Protein AF-A0A161HNK0-F1 (afdb_monomer)

Secondary structure (DSSP, 8-state):
---S----GGGSSSSSS----BEEEEEEEEETTTEEEEEEEETT--EEEEE---TT-HHHHHHHHHHHHHHHTTSBTT-HHHHHHHHHS----

Structure (mmCIF, N/CA/C/O backbone):
data_AF-A0A161HNK0-F1
#
_entry.id   AF-A0A161HNK0-F1
#
loop_
_atom_site.group_PDB
_atom_site.id
_atom_site.type_symbol
_atom_site.label_atom_id
_atom_site.label_alt_id
_atom_site.label_comp_id
_atom_site.label_asym_id
_atom_site.label_entity_id
_atom_site.label_seq_id
_atom_site.pdbx_PDB_ins_code
_atom_site.Cartn_x
_atom_site.Cartn_y
_atom_site.Cartn_z
_atom_site.occupancy
_atom_site.B_iso_or_equiv
_atom_site.auth_seq_id
_atom_site.auth_comp_id
_atom_site.auth_asym_id
_atom_site.auth_atom_id
_atom_site.pdbx_PDB_model_num
ATOM 1 N N . MET A 1 1 ? -38.159 31.729 34.618 1.00 46.12 1 MET A N 1
ATOM 2 C CA . MET A 1 1 ? -38.838 30.670 33.844 1.00 46.12 1 MET A CA 1
ATOM 3 C C . MET A 1 1 ? -38.301 30.718 32.415 1.00 46.12 1 MET A C 1
ATOM 5 O O . MET A 1 1 ? -38.699 31.631 31.703 1.00 46.12 1 MET A O 1
ATOM 9 N N . PRO A 1 2 ? -37.347 29.865 31.998 1.00 49.72 2 PRO A N 1
ATOM 10 C CA . PRO A 1 2 ? -36.996 29.740 30.583 1.00 49.72 2 PRO A CA 1
ATOM 11 C C . PRO A 1 2 ? -38.002 28.845 29.831 1.00 49.72 2 PRO A C 1
ATOM 13 O O . PRO A 1 2 ? -38.596 27.938 30.412 1.00 49.72 2 PRO A O 1
ATOM 16 N N . SER A 1 3 ? -38.206 29.164 28.552 1.00 47.97 3 SER A N 1
ATOM 17 C CA . SER A 1 3 ? -39.173 28.566 27.618 1.00 47.97 3 SER A CA 1
ATOM 18 C C . SER A 1 3 ? -38.763 27.155 27.148 1.00 47.97 3 SER A C 1
ATOM 20 O O . SER A 1 3 ? -37.588 26.955 26.840 1.00 47.97 3 SER A O 1
ATOM 22 N N . PRO A 1 4 ? -39.701 26.195 27.022 1.00 56.75 4 PRO A N 1
ATOM 23 C CA . PRO A 1 4 ? -39.443 24.851 26.507 1.00 56.75 4 PRO A CA 1
ATOM 24 C C . PRO A 1 4 ? -39.708 24.776 24.998 1.00 56.75 4 PRO A C 1
ATOM 26 O O . PRO A 1 4 ? -40.871 24.653 24.648 1.00 56.75 4 PRO A O 1
ATOM 29 N N . LEU A 1 5 ? -38.696 24.858 24.114 1.00 54.72 5 LEU A N 1
ATOM 30 C CA . LEU A 1 5 ? -38.835 24.479 22.683 1.00 54.72 5 LEU A CA 1
ATOM 31 C C . LEU A 1 5 ? -37.520 24.447 21.856 1.00 54.72 5 LEU A C 1
ATOM 33 O O . LEU A 1 5 ? -37.535 24.726 20.662 1.00 54.72 5 LEU A O 1
ATOM 37 N N . GLU A 1 6 ? -36.385 24.042 22.429 1.00 48.97 6 GLU A N 1
ATOM 38 C CA . GLU A 1 6 ? -35.201 23.667 21.627 1.00 48.97 6 GLU A CA 1
ATOM 39 C C . GLU A 1 6 ? -34.816 22.215 21.911 1.00 48.97 6 GLU A C 1
ATOM 41 O O . GLU A 1 6 ? -33.888 21.902 22.653 1.00 48.97 6 GLU A O 1
ATOM 46 N N . THR A 1 7 ? -35.577 21.292 21.323 1.00 48.25 7 THR A N 1
ATOM 47 C CA . THR A 1 7 ? -35.112 19.922 21.099 1.00 48.25 7 THR A CA 1
ATOM 48 C C . THR A 1 7 ? -33.969 19.966 20.090 1.00 48.25 7 THR A C 1
ATOM 50 O O . THR A 1 7 ? -34.182 20.108 18.886 1.00 48.25 7 THR A O 1
ATOM 53 N N . ASP A 1 8 ? -32.746 19.885 20.609 1.00 52.16 8 ASP A N 1
ATOM 54 C CA . ASP A 1 8 ? -31.509 19.748 19.847 1.00 52.16 8 ASP A CA 1
ATOM 55 C C . ASP A 1 8 ? -31.442 18.366 19.174 1.00 52.16 8 ASP A C 1
ATOM 57 O O . ASP A 1 8 ? -30.851 17.409 19.675 1.00 52.16 8 ASP A O 1
ATOM 61 N N . THR A 1 9 ? -32.069 18.264 18.003 1.00 56.59 9 THR A N 1
ATOM 62 C CA . THR A 1 9 ? -32.006 17.090 17.120 1.00 56.59 9 THR A CA 1
ATOM 63 C C . THR A 1 9 ? -30.635 16.953 16.426 1.00 56.59 9 THR A C 1
ATOM 65 O O . THR A 1 9 ? -30.444 16.040 15.629 1.00 56.59 9 THR A O 1
ATOM 68 N N . ARG A 1 10 ? -29.638 17.814 16.704 1.00 49.84 10 ARG A N 1
ATOM 69 C CA . ARG A 1 10 ? -28.307 17.738 16.061 1.00 49.84 10 ARG A CA 1
ATOM 70 C C . ARG A 1 10 ? -27.299 16.880 16.818 1.00 49.84 10 ARG A C 1
ATOM 72 O O . ARG A 1 10 ? -26.199 16.663 16.320 1.00 49.84 10 ARG A O 1
ATOM 79 N N . LYS A 1 11 ? -27.660 16.353 17.989 1.00 46.09 11 LYS A N 1
ATOM 80 C CA . LYS A 1 11 ? -26.766 15.499 18.785 1.00 46.09 11 LYS A CA 1
ATOM 81 C C . LYS A 1 11 ? -26.732 14.033 18.326 1.00 46.09 11 LYS A C 1
ATOM 83 O O . LYS A 1 11 ? -25.906 13.271 18.812 1.00 46.09 11 LYS A O 1
ATOM 88 N N . GLY A 1 12 ? -27.616 13.647 17.399 1.00 38.62 12 GLY A N 1
ATOM 89 C CA . GLY A 1 12 ? -27.765 12.264 16.930 1.00 38.62 12 GLY A CA 1
ATOM 90 C C . GLY A 1 12 ? -26.980 11.891 15.667 1.00 38.62 12 GLY A C 1
ATOM 91 O O . GLY A 1 12 ? -26.818 10.706 15.421 1.00 38.62 12 GLY A O 1
ATOM 92 N N . LEU A 1 13 ? -26.481 12.853 14.877 1.00 47.72 13 LEU A N 1
ATOM 93 C CA . LEU A 1 13 ? -25.828 12.557 13.584 1.00 47.72 13 LEU A CA 1
ATOM 94 C C . LEU A 1 13 ? -24.293 12.484 13.640 1.00 47.72 13 LEU A C 1
ATOM 96 O O . LEU A 1 13 ? -23.669 12.044 12.682 1.00 47.72 13 LEU A O 1
ATOM 100 N N . SER A 1 14 ? -23.664 12.932 14.730 1.00 42.25 14 SER A N 1
ATOM 101 C CA . SER A 1 14 ? -22.197 12.990 14.843 1.00 42.25 14 SER A CA 1
ATOM 102 C C . SER A 1 14 ? -21.570 11.770 15.527 1.00 42.25 14 SER A C 1
ATOM 104 O O . SER A 1 14 ? -20.347 11.687 15.609 1.00 42.25 14 SER A O 1
ATOM 106 N N . ALA A 1 15 ? -22.381 10.824 16.014 1.00 44.75 15 ALA A N 1
ATOM 107 C CA . ALA A 1 15 ? -21.909 9.675 16.790 1.00 44.75 15 ALA A CA 1
ATOM 108 C C . ALA A 1 15 ? -21.600 8.420 15.948 1.00 44.75 15 ALA A C 1
ATOM 110 O O . ALA A 1 15 ? -20.993 7.489 16.467 1.00 44.75 15 ALA A O 1
ATOM 111 N N . GLU A 1 16 ? -21.968 8.392 14.664 1.00 43.38 16 GLU A N 1
ATOM 112 C CA . GLU A 1 16 ? -21.739 7.235 13.775 1.00 43.38 16 GLU A CA 1
ATOM 113 C C . GLU A 1 16 ? -20.455 7.365 12.931 1.00 43.38 16 GLU A C 1
ATOM 115 O O . GLU A 1 16 ? -20.006 6.399 12.324 1.00 43.38 16 GLU A O 1
ATOM 120 N N . ALA A 1 17 ? -19.826 8.545 12.906 1.00 47.12 17 ALA A N 1
ATOM 121 C CA . ALA A 1 17 ? -18.739 8.874 11.978 1.00 47.12 17 ALA A CA 1
ATOM 122 C C . ALA A 1 17 ? -17.319 8.699 12.548 1.00 47.12 17 ALA A C 1
ATOM 124 O O . ALA A 1 17 ? -16.372 9.247 11.993 1.00 47.12 17 ALA A O 1
ATOM 125 N N . ASN A 1 18 ? -17.148 7.977 13.657 1.00 55.44 18 ASN A N 1
ATOM 126 C CA . ASN A 1 18 ? -15.822 7.768 14.250 1.00 55.44 18 ASN A CA 1
ATOM 127 C C . ASN A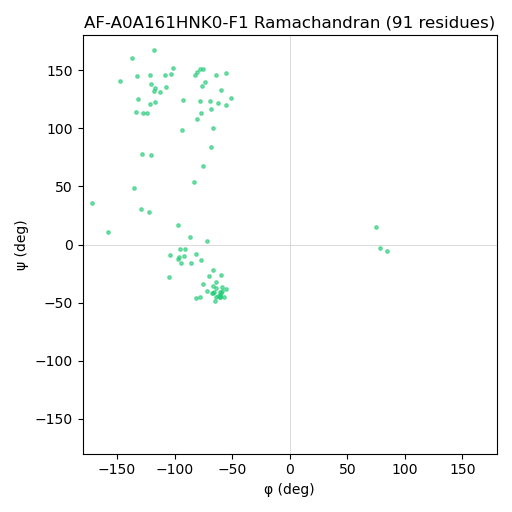 1 18 ? -15.608 6.310 14.667 1.00 55.44 18 ASN A C 1
ATOM 129 O O . ASN A 1 18 ? -15.203 5.992 15.785 1.00 55.44 18 ASN A O 1
ATOM 133 N N . GLN A 1 19 ? -15.928 5.402 13.749 1.00 62.94 19 GLN A N 1
ATOM 134 C CA . GLN A 1 19 ? -15.485 4.023 13.848 1.00 62.94 19 GLN A CA 1
ATOM 135 C C . GLN A 1 19 ? -14.040 3.985 13.342 1.00 62.94 19 GLN A C 1
ATOM 137 O O . GLN A 1 19 ? -13.820 4.146 12.143 1.00 62.94 19 GLN A O 1
ATOM 142 N N . SER A 1 20 ? -13.069 3.802 14.244 1.00 79.81 20 SER A N 1
ATOM 143 C CA . SER A 1 20 ? -11.662 3.648 13.849 1.00 79.81 20 SER A CA 1
ATOM 144 C C . SER A 1 20 ? -11.550 2.565 12.776 1.00 79.81 20 SER A C 1
ATOM 146 O O . SER A 1 20 ? -12.083 1.461 12.937 1.00 79.81 20 SER A O 1
ATOM 148 N N . ASN A 1 21 ? -10.934 2.912 11.653 1.00 93.56 21 ASN A N 1
ATOM 149 C CA . ASN A 1 21 ? -10.773 2.051 10.500 1.00 93.56 21 ASN A CA 1
ATOM 150 C C . ASN A 1 21 ? -9.306 2.020 10.090 1.00 93.56 21 ASN A C 1
ATOM 152 O O . ASN A 1 21 ? -8.871 2.693 9.151 1.00 93.56 21 ASN A O 1
ATOM 156 N N . LYS A 1 22 ? -8.522 1.244 10.830 1.00 97.12 22 LYS A N 1
ATOM 157 C CA . LYS A 1 22 ? -7.079 1.211 10.635 1.00 97.12 22 LYS A CA 1
ATOM 158 C C . LYS A 1 22 ? -6.687 0.377 9.432 1.00 97.12 22 LYS A C 1
ATOM 160 O O . LYS A 1 22 ? -7.361 -0.594 9.097 1.00 97.12 22 LYS A O 1
ATOM 165 N N . ILE A 1 23 ? -5.565 0.731 8.821 1.00 98.00 23 ILE A N 1
ATOM 166 C CA . ILE A 1 23 ? -4.936 -0.055 7.762 1.00 98.00 23 ILE A CA 1
ATOM 167 C C . ILE A 1 23 ? -4.383 -1.347 8.371 1.00 98.00 23 ILE A C 1
ATOM 169 O O . ILE A 1 23 ? -3.560 -1.307 9.283 1.00 98.00 23 ILE A O 1
ATOM 173 N N . THR A 1 24 ? -4.807 -2.495 7.854 1.00 98.12 24 THR A N 1
ATOM 174 C CA . THR A 1 24 ? -4.344 -3.823 8.289 1.00 98.12 24 THR A CA 1
ATOM 175 C C . THR A 1 24 ? -3.390 -4.453 7.295 1.00 98.12 24 THR A C 1
ATOM 177 O O . THR A 1 24 ? -2.548 -5.265 7.680 1.00 98.12 24 THR A O 1
ATOM 180 N N . LYS A 1 25 ? -3.515 -4.100 6.013 1.00 98.06 25 LYS A N 1
ATOM 181 C CA . LYS A 1 25 ? -2.728 -4.713 4.949 1.00 98.06 25 LYS A CA 1
ATOM 182 C C . LYS A 1 25 ? -2.439 -3.728 3.832 1.00 98.06 25 LYS A C 1
ATOM 184 O O . LYS A 1 25 ? -3.315 -2.977 3.416 1.00 98.06 25 LYS A O 1
ATOM 189 N N . ILE A 1 26 ? -1.221 -3.794 3.308 1.00 98.25 26 ILE A N 1
ATOM 190 C CA . ILE A 1 26 ? -0.804 -3.120 2.081 1.00 98.25 26 ILE A CA 1
ATOM 191 C C . ILE A 1 26 ? -0.084 -4.170 1.229 1.00 98.25 26 ILE A C 1
ATOM 193 O O . ILE A 1 26 ? 0.850 -4.819 1.696 1.00 98.25 26 ILE A O 1
ATOM 197 N N . GLU A 1 27 ? -0.522 -4.372 -0.009 1.00 97.56 27 GLU A N 1
ATOM 198 C CA . GLU A 1 27 ? 0.035 -5.369 -0.930 1.00 97.56 27 GLU A CA 1
ATOM 199 C C . GLU A 1 27 ? 0.288 -4.761 -2.304 1.00 97.56 27 GLU A C 1
ATOM 201 O O . GLU A 1 27 ? -0.484 -3.925 -2.766 1.00 97.56 27 GLU A O 1
ATOM 206 N N . THR A 1 28 ? 1.350 -5.209 -2.969 1.00 97.56 28 THR A N 1
ATOM 207 C CA . THR A 1 28 ? 1.708 -4.797 -4.327 1.00 97.56 28 THR A CA 1
ATOM 208 C C . THR A 1 28 ? 1.461 -5.920 -5.325 1.00 97.56 28 THR A C 1
ATOM 210 O O . THR A 1 28 ? 1.628 -7.099 -5.018 1.00 97.56 28 THR A O 1
ATOM 213 N N . PHE A 1 29 ? 1.061 -5.554 -6.541 1.00 96.75 29 PHE A N 1
ATOM 214 C CA . PHE A 1 29 ? 0.758 -6.484 -7.622 1.00 96.75 29 PHE A CA 1
ATOM 215 C C . PHE A 1 29 ? 1.427 -6.014 -8.908 1.00 96.75 29 PHE A C 1
ATOM 217 O O . PHE A 1 29 ? 1.038 -4.990 -9.474 1.00 96.75 29 PHE A O 1
ATOM 224 N N . ARG A 1 30 ? 2.397 -6.788 -9.407 1.00 93.94 30 ARG A N 1
ATOM 225 C CA . ARG A 1 30 ? 2.916 -6.592 -10.763 1.00 93.94 30 ARG A CA 1
ATOM 226 C C . ARG A 1 30 ? 1.956 -7.174 -11.781 1.00 93.94 30 ARG A C 1
ATOM 228 O O . ARG A 1 30 ? 1.661 -8.367 -11.752 1.00 93.94 30 ARG A O 1
ATOM 235 N N . VAL A 1 31 ? 1.521 -6.339 -12.714 1.00 93.19 31 VAL A N 1
ATOM 236 C CA . VAL A 1 31 ? 0.682 -6.752 -13.836 1.00 93.19 31 VAL A CA 1
ATOM 237 C C . VAL A 1 31 ? 1.452 -6.514 -15.139 1.00 93.19 31 VAL A C 1
ATOM 239 O O . VAL A 1 31 ? 1.892 -5.390 -15.404 1.00 93.19 31 VAL A O 1
ATOM 242 N N . PRO A 1 32 ? 1.660 -7.553 -15.969 1.00 88.69 32 PRO A N 1
ATOM 243 C CA . PRO A 1 32 ? 2.332 -7.394 -17.252 1.00 88.69 32 PRO A CA 1
ATOM 244 C C . PRO A 1 32 ? 1.661 -6.333 -18.150 1.00 88.69 32 PRO A C 1
ATOM 246 O O . PRO A 1 32 ? 0.440 -6.199 -18.123 1.00 88.69 32 PRO A O 1
ATOM 249 N N . PRO A 1 33 ? 2.425 -5.606 -18.989 1.00 88.12 33 PRO A N 1
ATOM 250 C CA . PRO A 1 33 ? 3.874 -5.719 -19.150 1.00 88.12 33 PRO A CA 1
ATOM 251 C C . PRO A 1 33 ? 4.683 -4.882 -18.145 1.00 88.12 33 PRO A C 1
ATOM 253 O O . PRO A 1 33 ? 5.884 -5.105 -18.038 1.00 88.12 33 PRO A O 1
ATOM 256 N N . ARG A 1 34 ? 4.076 -3.903 -17.453 1.00 89.31 34 ARG A N 1
ATOM 257 C CA . ARG A 1 34 ? 4.820 -2.956 -16.596 1.00 89.31 34 ARG A CA 1
ATOM 258 C C . ARG A 1 34 ? 4.015 -2.259 -15.494 1.00 89.31 34 ARG A C 1
ATOM 260 O O . ARG A 1 34 ? 4.516 -1.294 -14.932 1.00 89.31 34 ARG A O 1
ATOM 267 N N . TRP A 1 35 ? 2.785 -2.677 -15.218 1.00 94.19 35 TRP A N 1
ATOM 268 C CA . TRP A 1 35 ? 1.953 -2.020 -14.210 1.00 94.19 35 TRP A CA 1
ATOM 269 C C . TRP A 1 35 ? 2.287 -2.505 -12.807 1.00 94.19 35 TRP A C 1
ATOM 271 O O . TRP A 1 35 ? 2.603 -3.679 -12.598 1.00 94.19 35 TRP A O 1
ATOM 281 N N . LEU A 1 36 ? 2.167 -1.590 -11.850 1.00 95.69 36 LEU A N 1
ATOM 282 C CA . LEU A 1 36 ? 2.272 -1.882 -10.429 1.00 95.69 36 LEU A CA 1
ATOM 283 C C . LEU A 1 36 ? 1.033 -1.327 -9.731 1.00 95.69 36 LEU A C 1
ATOM 285 O O . LEU A 1 36 ? 0.839 -0.115 -9.672 1.00 95.69 36 LEU A O 1
ATOM 289 N N . PHE A 1 37 ? 0.201 -2.217 -9.201 1.00 97.25 37 PHE A N 1
ATOM 290 C CA . PHE A 1 37 ? -0.942 -1.839 -8.378 1.00 97.25 37 PHE A CA 1
ATOM 291 C C . PHE A 1 37 ? -0.637 -2.026 -6.900 1.00 97.25 37 PHE A C 1
ATOM 293 O O . PHE A 1 37 ? 0.142 -2.899 -6.518 1.00 97.25 37 PHE A O 1
ATOM 300 N N . ILE A 1 38 ? -1.304 -1.227 -6.076 1.00 97.94 38 ILE A N 1
ATOM 301 C CA . ILE A 1 38 ? -1.317 -1.334 -4.624 1.00 97.94 38 ILE A CA 1
ATOM 302 C C . ILE A 1 38 ? -2.747 -1.634 -4.188 1.00 97.94 38 ILE A C 1
ATOM 304 O O . ILE A 1 38 ? -3.690 -0.983 -4.642 1.00 97.94 38 ILE A O 1
ATOM 308 N N . ARG A 1 39 ? -2.904 -2.593 -3.279 1.00 98.19 39 ARG A N 1
ATOM 309 C CA . ARG A 1 39 ? -4.145 -2.840 -2.546 1.00 98.19 39 ARG A CA 1
ATOM 310 C C . ARG A 1 39 ? -3.938 -2.500 -1.078 1.00 98.19 39 ARG A C 1
ATOM 312 O O . ARG A 1 39 ? -2.973 -2.970 -0.481 1.00 98.19 39 ARG A O 1
ATOM 319 N N . VAL A 1 40 ? -4.857 -1.734 -0.504 1.00 98.06 40 VAL A N 1
ATOM 320 C CA . VAL A 1 40 ? -4.885 -1.398 0.923 1.00 98.06 40 VAL A CA 1
ATOM 321 C C . VAL A 1 40 ? -6.164 -1.959 1.529 1.00 98.06 40 VAL A C 1
ATOM 323 O O . VAL A 1 40 ? -7.238 -1.784 0.962 1.00 98.06 40 VAL A O 1
ATOM 326 N N . GLU A 1 41 ? -6.051 -2.644 2.659 1.00 98.31 41 GLU A N 1
ATOM 327 C CA . GLU A 1 41 ? -7.167 -3.249 3.387 1.00 98.31 41 GLU A CA 1
ATOM 328 C C . GLU A 1 41 ? -7.229 -2.690 4.805 1.00 98.31 41 GLU A C 1
ATOM 330 O O . GLU A 1 41 ? -6.191 -2.375 5.397 1.00 98.31 41 GLU A O 1
ATOM 335 N N . THR A 1 42 ? -8.441 -2.548 5.336 1.00 97.69 42 THR A N 1
ATOM 336 C CA . THR A 1 42 ? -8.677 -1.989 6.667 1.00 97.69 42 THR A CA 1
ATOM 337 C C . THR A 1 42 ? -9.331 -2.987 7.624 1.00 97.69 42 THR A C 1
ATOM 339 O O . THR A 1 42 ? -9.847 -4.023 7.206 1.00 97.69 42 THR A O 1
ATOM 342 N N . GLU A 1 43 ? -9.353 -2.673 8.923 1.00 97.00 43 GLU A N 1
ATOM 343 C CA . GLU A 1 43 ? -9.964 -3.521 9.965 1.00 97.00 43 GLU A CA 1
ATOM 344 C C . GLU A 1 43 ? -11.462 -3.778 9.734 1.00 97.00 43 GLU A C 1
ATOM 346 O O . GLU A 1 43 ? -11.984 -4.813 10.142 1.00 97.00 43 GLU A O 1
ATOM 351 N N . GLN A 1 44 ? -12.153 -2.870 9.042 1.00 95.25 44 GLN A N 1
ATOM 352 C CA . GLN A 1 44 ? -13.567 -3.019 8.684 1.00 95.25 44 GLN A CA 1
ATOM 353 C C . GLN A 1 44 ? -13.783 -3.795 7.370 1.00 95.25 44 GLN A C 1
ATOM 355 O O . GLN A 1 44 ? -14.909 -3.875 6.881 1.00 95.25 44 GLN A O 1
ATOM 360 N N . GLY A 1 45 ? -12.724 -4.355 6.775 1.00 94.50 45 GLY A N 1
ATOM 361 C CA . GLY A 1 45 ? -12.790 -5.101 5.516 1.00 94.50 45 GLY A CA 1
ATOM 362 C C . GLY A 1 45 ? -12.964 -4.221 4.273 1.00 94.50 45 GLY A C 1
ATOM 363 O O . GLY A 1 45 ? -13.309 -4.730 3.206 1.00 94.50 45 GLY A O 1
ATOM 364 N N . ILE A 1 46 ? -12.739 -2.906 4.386 1.00 96.31 46 ILE A N 1
ATOM 365 C CA . ILE A 1 46 ? -12.758 -1.997 3.235 1.00 96.31 46 ILE A CA 1
ATOM 366 C C . ILE A 1 46 ? -11.456 -2.174 2.457 1.00 96.31 46 ILE A C 1
ATOM 368 O O . ILE A 1 46 ? -10.375 -2.234 3.043 1.00 96.31 46 ILE A O 1
ATOM 372 N N . VAL A 1 47 ? -11.565 -2.236 1.129 1.00 97.94 47 VAL A N 1
ATOM 373 C CA . VAL A 1 47 ? -10.428 -2.428 0.227 1.00 97.94 47 VAL A CA 1
ATOM 374 C C . VAL A 1 47 ? -10.322 -1.259 -0.746 1.00 97.94 47 VAL A C 1
ATOM 376 O O . VAL A 1 47 ? -11.236 -1.006 -1.529 1.00 97.94 47 VAL A O 1
ATOM 379 N N . GLY A 1 48 ? -9.183 -0.571 -0.713 1.00 96.81 48 GLY A N 1
ATOM 380 C CA . GLY A 1 48 ? -8.801 0.469 -1.664 1.00 96.81 48 GLY A CA 1
ATOM 381 C C . GLY A 1 48 ? -7.769 -0.037 -2.670 1.00 96.81 48 GLY A C 1
ATOM 382 O O . GLY A 1 48 ? -6.912 -0.857 -2.334 1.00 96.81 48 GLY A O 1
ATOM 383 N N . TRP A 1 49 ? -7.834 0.476 -3.897 1.00 97.94 49 TRP A N 1
ATOM 384 C CA . TRP A 1 49 ? -6.863 0.199 -4.956 1.00 97.94 49 TRP A CA 1
ATOM 385 C C . TRP A 1 49 ? -6.203 1.492 -5.426 1.00 97.94 49 TRP A C 1
ATOM 387 O O . TRP A 1 49 ? -6.878 2.504 -5.606 1.00 97.94 49 TRP A O 1
ATOM 397 N N . GLY A 1 50 ? -4.893 1.438 -5.644 1.00 96.44 50 GLY A N 1
ATOM 398 C CA . GLY A 1 50 ? -4.094 2.525 -6.199 1.00 96.44 50 GLY A CA 1
ATOM 399 C C . GLY A 1 50 ? -3.106 2.015 -7.243 1.00 96.44 50 GLY A C 1
ATOM 400 O O . GLY A 1 50 ? -2.781 0.829 -7.281 1.00 96.44 50 GLY A O 1
ATOM 401 N N . GLU A 1 51 ? -2.623 2.913 -8.093 1.00 96.75 51 GLU A N 1
ATOM 402 C CA . GLU A 1 51 ? -1.578 2.629 -9.075 1.00 96.75 51 GLU A CA 1
ATOM 403 C C . GLU A 1 51 ? -0.268 3.295 -8.640 1.00 96.75 51 GLU A C 1
ATOM 405 O O . GLU A 1 51 ? -0.260 4.458 -8.242 1.00 96.75 51 GLU A O 1
ATOM 410 N N . ALA A 1 52 ? 0.838 2.561 -8.737 1.00 94.75 52 ALA A N 1
ATOM 411 C CA . ALA A 1 52 ? 2.185 3.035 -8.428 1.00 94.75 52 ALA A CA 1
ATOM 412 C C . ALA A 1 52 ? 3.168 2.736 -9.570 1.00 94.75 52 ALA A C 1
ATOM 414 O O . ALA A 1 52 ? 4.352 2.485 -9.355 1.00 94.75 52 ALA A O 1
ATOM 415 N N . THR A 1 53 ? 2.680 2.715 -10.810 1.00 92.81 53 THR A N 1
ATOM 416 C CA . THR A 1 53 ? 3.517 2.458 -11.980 1.00 92.81 53 THR A CA 1
ATOM 417 C C . THR A 1 53 ? 4.586 3.543 -12.120 1.00 92.8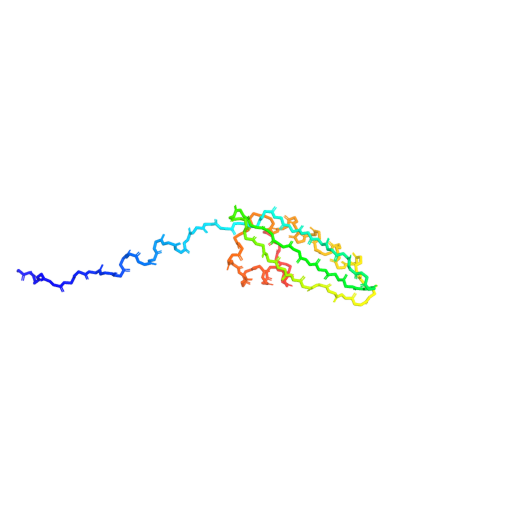1 53 THR A C 1
ATOM 419 O O . THR A 1 53 ? 4.279 4.717 -12.314 1.00 92.81 53 THR A O 1
ATOM 422 N N . LEU A 1 54 ? 5.853 3.129 -12.113 1.00 90.12 54 LEU A N 1
ATOM 423 C CA . LEU A 1 54 ? 6.976 3.931 -12.588 1.00 90.12 54 LEU A CA 1
ATOM 424 C C . LEU A 1 54 ? 7.701 3.126 -13.660 1.00 90.12 54 LEU A C 1
ATOM 426 O O . LEU A 1 54 ? 8.261 2.062 -13.383 1.00 90.12 54 LEU A O 1
ATOM 430 N N . GLU A 1 55 ? 7.648 3.605 -14.901 1.00 86.62 55 GLU A N 1
ATOM 431 C CA . GLU A 1 55 ? 8.110 2.840 -16.058 1.00 86.62 55 GLU A CA 1
ATOM 432 C C . GLU A 1 55 ? 9.567 2.381 -15.882 1.00 86.62 55 GLU A C 1
ATOM 434 O O . GLU A 1 55 ? 10.474 3.191 -15.698 1.00 86.62 55 GLU A O 1
ATOM 439 N N . GLY A 1 56 ? 9.783 1.060 -15.895 1.00 84.94 56 GLY A N 1
ATOM 440 C CA . GLY A 1 56 ? 11.107 0.440 -15.761 1.00 84.94 56 GLY A CA 1
ATOM 441 C C . GLY A 1 56 ? 11.682 0.367 -14.340 1.00 84.94 56 GLY A C 1
ATOM 442 O O . GLY A 1 56 ? 12.734 -0.236 -14.167 1.00 84.94 56 GLY A O 1
ATOM 443 N N . HIS A 1 57 ? 11.004 0.909 -13.323 1.00 89.00 57 HIS A N 1
ATOM 444 C CA . HIS A 1 57 ? 11.539 1.039 -11.957 1.00 89.00 57 HIS A CA 1
ATOM 445 C C . HIS A 1 57 ? 10.674 0.342 -10.892 1.00 89.00 57 HIS A C 1
ATOM 447 O O . HIS A 1 57 ? 10.665 0.747 -9.731 1.00 89.00 57 HIS A O 1
ATOM 453 N N . GLY A 1 58 ? 9.951 -0.718 -11.269 1.00 91.25 58 GLY A N 1
ATOM 454 C CA . GLY A 1 58 ? 9.024 -1.420 -10.371 1.00 91.25 58 GLY A CA 1
ATOM 455 C C . GLY A 1 58 ? 9.659 -1.910 -9.064 1.00 91.25 58 GLY A C 1
ATOM 456 O O . GLY A 1 58 ? 9.036 -1.786 -8.019 1.00 91.25 58 GLY A O 1
ATOM 457 N N . GLU A 1 59 ? 10.909 -2.390 -9.094 1.00 93.69 59 GLU A N 1
ATOM 458 C CA . GLU A 1 59 ? 11.616 -2.867 -7.887 1.00 93.69 59 GLU A CA 1
ATOM 459 C C . GLU A 1 59 ? 11.894 -1.737 -6.895 1.00 93.69 59 GLU A C 1
ATOM 461 O O . GLU A 1 59 ? 11.720 -1.908 -5.691 1.00 93.69 59 GLU A O 1
ATOM 466 N N . ALA A 1 60 ? 12.282 -0.563 -7.399 1.00 95.31 60 ALA A N 1
ATOM 467 C CA . ALA A 1 60 ? 12.532 0.601 -6.558 1.00 95.31 60 ALA A CA 1
ATOM 468 C C . ALA A 1 60 ? 11.237 1.093 -5.899 1.00 95.31 60 ALA A C 1
ATOM 470 O O . ALA A 1 60 ? 11.229 1.414 -4.711 1.00 95.31 60 ALA A O 1
ATOM 471 N N . VAL A 1 61 ? 10.133 1.108 -6.654 1.00 95.31 61 VAL A N 1
ATOM 472 C CA . VAL A 1 61 ? 8.826 1.499 -6.116 1.00 95.31 61 VAL A CA 1
ATOM 473 C C . VAL A 1 61 ? 8.312 0.479 -5.100 1.00 95.31 61 VAL A C 1
ATOM 475 O O . VAL A 1 61 ? 7.819 0.874 -4.050 1.00 95.31 61 VAL A O 1
ATOM 478 N N . GLU A 1 62 ? 8.464 -0.822 -5.352 1.00 95.94 62 GLU A N 1
ATOM 479 C CA . GLU A 1 62 ? 8.115 -1.864 -4.378 1.00 95.94 62 GLU A CA 1
ATOM 480 C C . GLU A 1 62 ? 8.909 -1.729 -3.077 1.00 95.94 62 GLU A C 1
ATOM 482 O O . GLU A 1 62 ? 8.319 -1.841 -2.005 1.00 95.94 62 GLU A O 1
ATOM 487 N N . GLY A 1 63 ? 10.209 -1.428 -3.159 1.00 96.06 63 GLY A N 1
ATOM 488 C CA . GLY A 1 63 ? 11.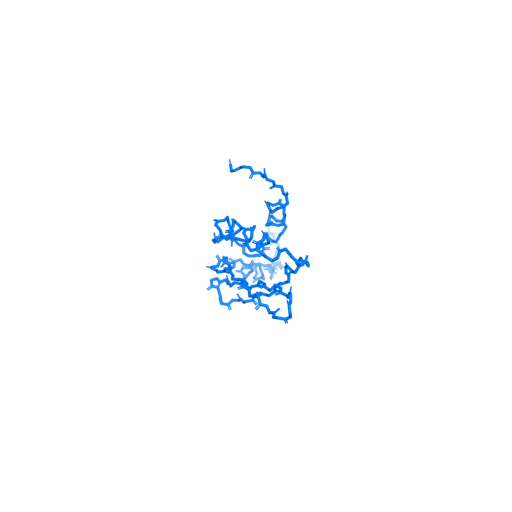035 -1.165 -1.980 1.00 96.06 63 GLY A CA 1
ATOM 489 C C . GLY A 1 63 ? 10.542 0.034 -1.165 1.00 96.06 63 GLY A C 1
ATOM 490 O O . GLY A 1 63 ? 10.440 -0.059 0.055 1.00 96.06 63 GLY A O 1
ATOM 491 N N . ALA A 1 64 ? 10.168 1.134 -1.826 1.00 95.25 64 ALA A N 1
ATOM 492 C CA . ALA A 1 64 ? 9.576 2.292 -1.151 1.00 95.25 64 ALA A CA 1
ATOM 493 C C . ALA A 1 64 ? 8.217 1.961 -0.508 1.00 95.25 64 ALA A C 1
ATOM 495 O O . ALA A 1 64 ? 7.910 2.427 0.586 1.00 95.25 64 ALA A O 1
ATOM 496 N N . ILE A 1 65 ? 7.405 1.129 -1.168 1.00 96.19 65 ILE A N 1
ATOM 497 C CA . ILE A 1 65 ? 6.124 0.689 -0.613 1.00 96.19 65 ILE A CA 1
ATOM 498 C C . ILE A 1 65 ? 6.338 -0.199 0.612 1.00 96.19 65 ILE A C 1
ATOM 500 O O . ILE A 1 65 ? 5.542 -0.096 1.535 1.00 96.19 65 ILE A O 1
ATOM 504 N N . GLU A 1 66 ? 7.380 -1.033 0.657 1.00 96.50 66 GLU A N 1
ATOM 505 C CA . GLU A 1 66 ? 7.680 -1.864 1.832 1.00 96.50 66 GLU A CA 1
ATOM 506 C C . GLU A 1 66 ? 7.949 -1.015 3.085 1.00 96.50 66 GLU A C 1
ATOM 508 O O . GLU A 1 66 ? 7.326 -1.254 4.117 1.00 96.50 66 GLU A O 1
ATOM 513 N N . ASP A 1 67 ? 8.749 0.049 2.964 1.00 94.94 67 ASP A N 1
ATOM 514 C CA . ASP A 1 67 ? 8.956 1.035 4.040 1.00 94.94 67 ASP A CA 1
ATOM 515 C C . ASP A 1 67 ? 7.628 1.694 4.468 1.00 94.94 67 ASP A C 1
ATOM 517 O O 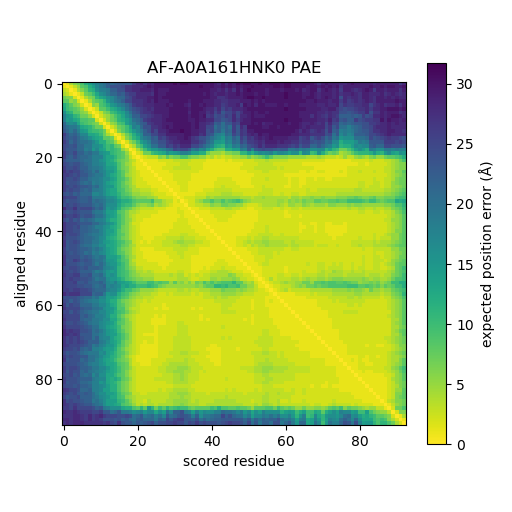. ASP A 1 67 ? 7.318 1.841 5.653 1.00 94.94 67 ASP A O 1
ATOM 521 N N . PHE A 1 68 ? 6.757 2.006 3.501 1.00 95.06 68 PHE A N 1
ATOM 522 C CA . PHE A 1 68 ? 5.417 2.519 3.794 1.00 95.06 68 PHE A CA 1
ATOM 523 C C . PHE A 1 68 ? 4.535 1.505 4.535 1.00 95.06 68 PHE A C 1
ATOM 525 O O . PHE A 1 68 ? 3.711 1.923 5.352 1.00 95.06 68 PHE A O 1
ATOM 532 N N . LYS A 1 69 ?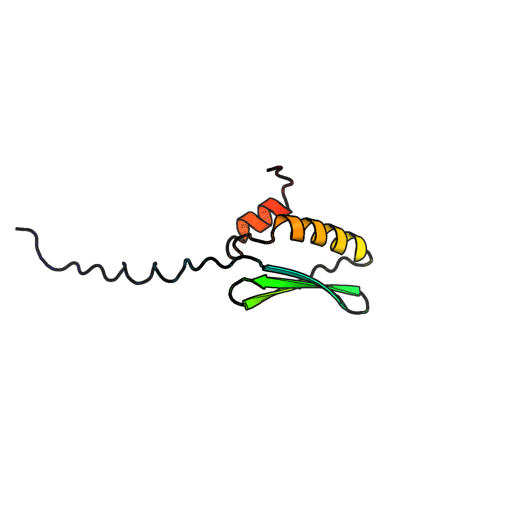 4.689 0.191 4.310 1.00 95.75 69 LYS A N 1
ATOM 533 C CA . LYS A 1 69 ? 3.949 -0.825 5.080 1.00 95.75 69 LYS A CA 1
ATOM 534 C C . LYS A 1 69 ? 4.353 -0.796 6.542 1.00 95.75 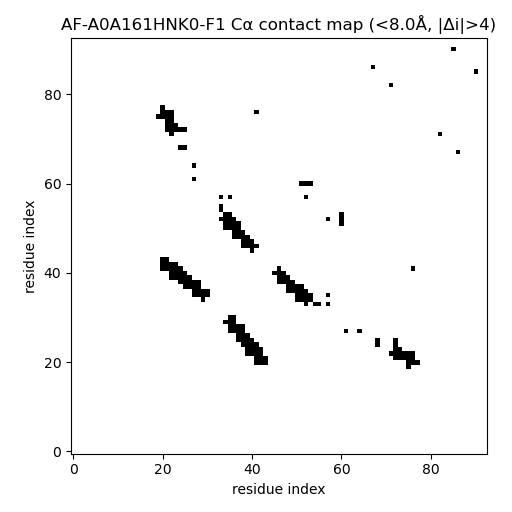69 LYS A C 1
ATOM 536 O O . LYS A 1 69 ? 3.477 -0.750 7.403 1.00 95.75 69 LYS A O 1
ATOM 541 N N . GLU A 1 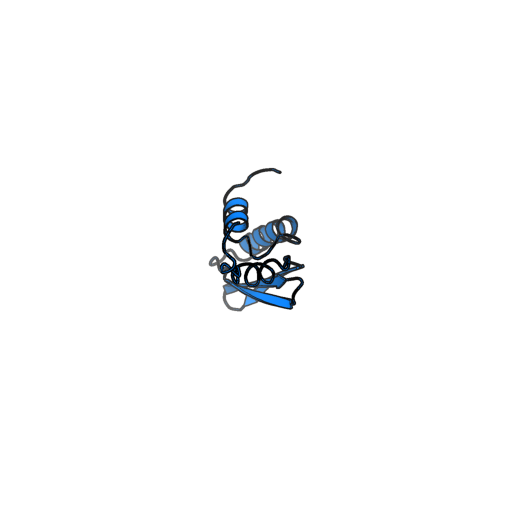70 ? 5.657 -0.787 6.808 1.00 94.62 70 GLU A N 1
ATOM 542 C CA . GLU A 1 70 ? 6.188 -0.723 8.171 1.00 94.62 70 GLU A CA 1
ATOM 543 C C . GLU A 1 70 ? 5.698 0.530 8.901 1.00 94.62 70 GLU A C 1
ATOM 545 O O . GLU A 1 70 ? 5.374 0.479 10.088 1.00 94.62 70 GLU A O 1
ATOM 550 N N . ARG A 1 71 ? 5.578 1.648 8.177 1.00 93.81 71 ARG A N 1
ATOM 551 C CA . ARG A 1 71 ? 5.151 2.923 8.748 1.00 93.81 71 ARG A CA 1
ATOM 552 C C . ARG A 1 71 ? 3.646 3.040 8.982 1.00 93.81 71 ARG A C 1
ATOM 554 O O . ARG A 1 71 ? 3.252 3.569 10.021 1.00 93.81 71 ARG A O 1
ATOM 561 N N . PHE A 1 72 ? 2.818 2.643 8.014 1.00 95.69 72 PHE A N 1
ATOM 562 C CA . PHE A 1 72 ? 1.396 3.017 7.973 1.00 95.69 72 PHE A CA 1
ATOM 563 C C . PHE A 1 72 ? 0.422 1.906 8.382 1.00 95.69 72 PHE A C 1
ATOM 565 O O . PHE A 1 72 ? -0.762 2.187 8.577 1.00 95.69 72 PHE A O 1
ATOM 572 N N . ILE A 1 73 ? 0.867 0.659 8.567 1.00 97.19 73 ILE A N 1
ATOM 573 C CA . ILE A 1 73 ? 0.005 -0.356 9.191 1.00 97.19 73 ILE A CA 1
ATOM 574 C C . ILE A 1 73 ? -0.392 0.112 10.603 1.00 97.19 73 ILE A C 1
ATOM 576 O O . ILE A 1 73 ? 0.430 0.586 11.384 1.00 97.19 73 ILE A O 1
ATOM 580 N N . GLY A 1 74 ? -1.681 0.005 10.928 1.00 96.38 74 GLY A N 1
ATOM 581 C CA . GLY A 1 74 ? -2.262 0.473 12.188 1.00 96.38 74 GLY A CA 1
ATOM 582 C C . GLY A 1 74 ? -2.651 1.956 12.211 1.00 96.38 74 GLY A C 1
ATOM 583 O O . GLY A 1 74 ? -3.272 2.392 13.183 1.00 96.38 74 GLY A O 1
ATOM 584 N N . TRP A 1 75 ? -2.339 2.726 11.163 1.00 96.25 75 TRP A N 1
ATOM 585 C CA . TRP A 1 75 ? -2.817 4.103 11.026 1.00 96.25 75 TRP A CA 1
ATOM 586 C C . TRP A 1 75 ? -4.283 4.140 10.615 1.00 96.25 75 TRP A C 1
ATOM 588 O O . TRP A 1 75 ? -4.769 3.255 9.916 1.00 96.25 75 TRP A O 1
ATOM 598 N N . GLU A 1 76 ? -4.973 5.199 11.025 1.00 96.06 76 GLU A N 1
ATOM 599 C CA . GLU A 1 76 ? -6.360 5.459 10.654 1.00 96.06 76 GLU A CA 1
ATOM 600 C C . GLU A 1 76 ? -6.460 5.794 9.156 1.00 96.06 76 GLU A C 1
ATOM 602 O O . GLU A 1 76 ? -5.923 6.806 8.703 1.00 96.06 76 GLU A O 1
ATOM 607 N N . ALA A 1 77 ? -7.156 4.957 8.378 1.00 95.50 77 ALA A N 1
ATOM 608 C CA . ALA A 1 77 ? -7.192 5.070 6.917 1.00 95.50 77 ALA A CA 1
ATOM 609 C C . ALA A 1 77 ? -7.897 6.346 6.421 1.00 95.50 77 ALA A C 1
ATOM 611 O O . ALA A 1 77 ? -7.658 6.792 5.299 1.00 95.50 77 ALA A O 1
ATOM 612 N N . SER A 1 78 ? -8.760 6.942 7.248 1.00 93.38 78 SER A N 1
ATOM 613 C CA . SER A 1 78 ? -9.467 8.185 6.929 1.00 93.38 78 SER A CA 1
ATOM 614 C C . SER A 1 78 ? -8.592 9.446 7.056 1.00 93.38 78 SER A C 1
ATOM 616 O O . SER A 1 78 ? -8.945 10.485 6.494 1.00 93.38 78 SER A O 1
ATOM 618 N N . ASN A 1 79 ? -7.408 9.360 7.679 1.00 94.19 79 ASN A N 1
ATOM 619 C CA . ASN A 1 79 ? -6.467 10.479 7.837 1.00 94.19 79 ASN A CA 1
ATOM 620 C C . ASN A 1 79 ? -5.572 10.674 6.598 1.00 94.19 79 ASN A C 1
ATOM 622 O O . ASN A 1 79 ? -4.344 10.703 6.685 1.00 94.19 79 ASN A O 1
ATOM 626 N N . ILE A 1 80 ? -6.194 10.814 5.424 1.00 93.00 80 ILE A N 1
ATOM 627 C CA . ILE A 1 80 ? -5.507 10.849 4.121 1.00 93.00 80 ILE A CA 1
ATOM 628 C C . ILE A 1 80 ? -4.456 11.967 4.061 1.00 93.00 80 ILE A C 1
ATOM 630 O O . ILE A 1 80 ? -3.332 11.735 3.630 1.00 93.00 80 ILE A O 1
ATOM 634 N N . GLU A 1 81 ? -4.799 13.168 4.528 1.00 93.12 81 GLU A N 1
ATOM 635 C CA . GLU A 1 81 ? -3.906 14.333 4.494 1.00 93.12 81 GLU A CA 1
ATOM 636 C C . GLU A 1 81 ? -2.615 14.105 5.300 1.00 93.12 81 GLU A C 1
ATOM 638 O O . GLU A 1 81 ? -1.527 14.466 4.848 1.00 93.12 81 GLU A O 1
ATOM 643 N N . ASP A 1 82 ? -2.717 13.474 6.472 1.00 93.00 82 ASP A N 1
ATOM 644 C CA . ASP A 1 82 ? -1.558 13.188 7.320 1.00 93.00 82 ASP A CA 1
ATOM 645 C C . ASP A 1 82 ? -0.688 12.087 6.711 1.00 93.00 82 ASP A C 1
ATOM 647 O O . ASP A 1 82 ? 0.536 12.210 6.687 1.00 93.00 82 ASP A O 1
ATOM 651 N N . ILE A 1 83 ? -1.304 11.048 6.139 1.00 93.88 83 ILE A N 1
ATOM 652 C CA . ILE A 1 83 ? -0.594 9.989 5.407 1.00 93.88 83 ILE A CA 1
ATOM 653 C C . ILE A 1 83 ? 0.156 10.583 4.202 1.00 93.88 83 ILE A C 1
ATOM 655 O O . ILE A 1 83 ? 1.338 10.296 3.993 1.00 93.88 83 ILE A O 1
ATOM 659 N N . CYS A 1 84 ? -0.486 11.461 3.426 1.00 92.19 84 CYS A N 1
ATOM 660 C CA . CYS A 1 84 ? 0.142 12.150 2.295 1.00 92.19 84 CYS A CA 1
ATOM 661 C C . CYS A 1 84 ? 1.306 13.045 2.742 1.00 92.19 84 CYS A C 1
ATOM 663 O O . CYS A 1 84 ? 2.384 13.007 2.150 1.00 92.19 84 CYS A O 1
ATOM 665 N N . LYS A 1 85 ? 1.141 13.814 3.822 1.00 92.44 85 LYS A N 1
ATOM 666 C CA . LYS A 1 85 ? 2.231 14.628 4.373 1.00 92.44 85 LYS A CA 1
ATOM 667 C C . LYS A 1 85 ? 3.385 13.772 4.879 1.00 92.44 85 LYS A C 1
ATOM 669 O O . LYS A 1 85 ? 4.526 14.084 4.571 1.00 92.44 85 LYS A O 1
ATOM 674 N N . CYS A 1 86 ? 3.122 12.703 5.623 1.00 90.75 86 CYS A N 1
ATOM 67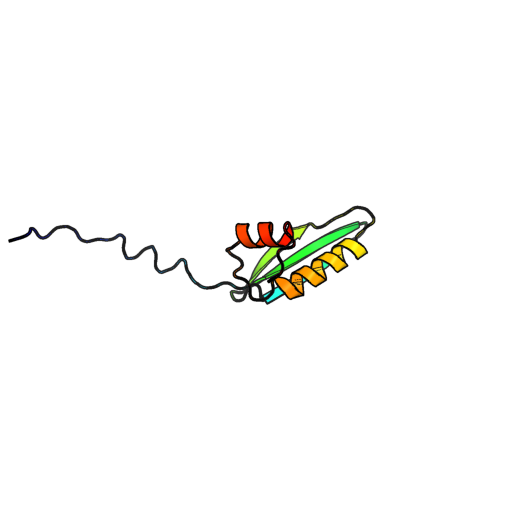5 C CA . CYS A 1 86 ? 4.170 11.837 6.167 1.00 90.75 86 CYS A CA 1
ATOM 676 C C . CYS A 1 86 ? 4.890 10.993 5.109 1.00 90.75 86 CYS A C 1
ATOM 678 O O . CYS A 1 86 ? 6.040 10.624 5.324 1.00 90.75 86 CYS A O 1
ATOM 680 N N . SER A 1 87 ? 4.237 10.666 3.992 1.00 89.25 87 SER A N 1
ATOM 681 C CA . SER A 1 87 ? 4.898 9.997 2.862 1.00 89.25 87 SER A CA 1
ATOM 682 C C . SER A 1 87 ? 5.781 10.959 2.065 1.00 89.25 87 SER A C 1
ATOM 684 O O . SER A 1 87 ? 6.834 10.556 1.578 1.00 89.25 87 SER A O 1
ATOM 686 N N . TYR A 1 88 ? 5.389 12.233 1.961 1.00 87.75 88 TYR A N 1
ATOM 687 C CA . TYR A 1 88 ? 6.167 13.255 1.260 1.00 87.75 88 TYR A CA 1
ATOM 688 C C . TYR A 1 88 ? 7.312 13.830 2.106 1.00 87.75 88 TYR A C 1
ATOM 690 O O . TYR A 1 88 ? 8.437 13.991 1.634 1.00 87.75 88 TYR A O 1
ATOM 698 N N . TYR A 1 89 ? 7.028 14.162 3.363 1.00 86.00 89 TYR A N 1
ATOM 699 C CA . TYR A 1 89 ? 8.004 14.674 4.310 1.00 86.00 89 TYR A CA 1
ATOM 700 C C . TYR A 1 89 ? 8.590 13.522 5.109 1.00 86.00 89 TYR A C 1
ATOM 702 O O . TYR A 1 89 ? 7.888 12.809 5.826 1.00 86.00 89 TYR A O 1
ATOM 710 N N . LEU A 1 90 ? 9.911 13.407 5.075 1.00 63.66 90 LEU A N 1
ATOM 711 C CA . LEU A 1 90 ? 10.654 12.522 5.958 1.00 63.66 90 LEU A CA 1
ATOM 712 C C . LEU A 1 90 ? 10.707 13.156 7.357 1.00 63.66 90 LEU A C 1
ATOM 714 O O . LEU A 1 90 ? 11.748 13.629 7.797 1.00 63.66 90 LEU A O 1
ATOM 718 N N . ASN A 1 91 ? 9.559 13.245 8.035 1.00 54.34 91 ASN A N 1
ATOM 719 C CA . ASN A 1 91 ? 9.528 13.601 9.449 1.00 54.34 91 ASN A CA 1
ATOM 720 C C . ASN A 1 91 ? 9.939 12.358 10.245 1.00 54.34 91 ASN A C 1
ATOM 722 O O . ASN A 1 91 ? 9.190 11.369 10.206 1.00 54.34 91 ASN A O 1
ATOM 726 N N . PRO A 1 92 ? 11.105 12.371 10.921 1.00 56.19 92 PRO A N 1
ATOM 727 C CA . PRO A 1 92 ? 11.407 11.362 11.921 1.00 56.19 92 PRO A CA 1
ATOM 728 C C . PRO A 1 92 ? 10.405 11.501 13.076 1.00 56.19 92 PRO A C 1
ATOM 730 O O . PRO A 1 92 ? 9.925 12.603 13.353 1.00 56.19 92 PRO A O 1
ATOM 733 N N . LEU A 1 93 ? 10.059 10.359 13.672 1.00 56.94 93 LEU A N 1
ATOM 734 C CA . LEU A 1 93 ? 9.184 10.242 14.843 1.00 56.94 93 LEU A CA 1
ATOM 735 C C . LEU A 1 93 ? 9.647 11.125 16.010 1.00 56.94 93 LEU A C 1
ATOM 737 O O . LEU A 1 93 ? 10.879 11.240 16.208 1.00 56.94 93 LEU A O 1
#

Organism: NCBI:txid796027

Sequence (93 aa):
MPSPLETDTRKGLSAEANQSNKITKIETFRVPPRWLFIRVETEQGIVGWGEATLEGHGEAVEGAIEDFKERFIGWEASNIEDICKCSYYLNPL

Nearest PDB structures (foldseek):
  3rra-assembly1_A  TM=9.320E-01  e=1.049E-05  Ralstonia pickettii 12J
  3rr1-assembly1_A  TM=9.327E-01  e=1.333E-05  Ralstonia pickettii 12J
  3rr1-assembly1_B  TM=9.620E-01  e=2.425E-05  Ralstonia pickettii 12J
  3rra-assembly1_B  TM=9.645E-01  e=3.271E-05  Ralstonia pickettii 12J
  3u4f-assembly2_D  TM=7.702E-01  e=1.339E-03  Roseovarius nubinhibens ISM

Mean predicted aligned error: 10.07 Å

InterPro domains:
  IPR013341 Mandelate racemase, N-terminal domain [PF02746] (35-85)
  IPR029017 Enolase-like, N-terminal [G3DSA:3.30.390.10] (20-90)
  IPR029017 Enolase-like, N-terminal [SSF54826] (22-89)

Radius of gyr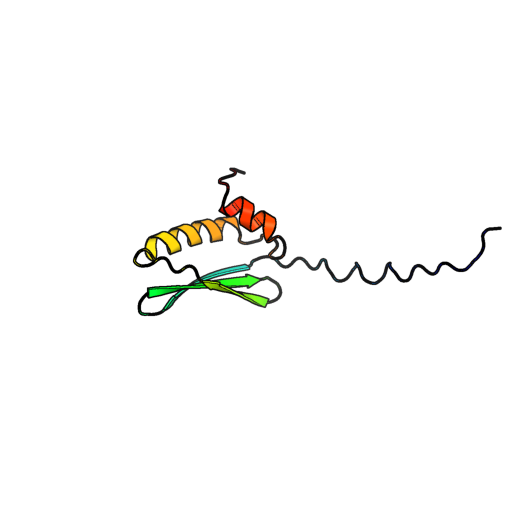ation: 20.1 Å; Cα contacts (8 Å, |Δi|>4): 102; chains: 1; bounding box: 52×38×53 Å

Foldseek 3Di:
DDDPDDPPPVVPPPVPPDDQWAWADWDWDDDPPFWIKIWTATPVGDIDIDTDTDGPCNVVSVVLVVVVCVVRGGPRPVPVVVSVCCSVDVDDD

pLDDT: mean 83.54, std 19.23, range [38.62, 98.31]

Solvent-accessible surface area (backbone atoms only — not comparable to full-atom values): 5900 Å² total; per-residue (Å²): 137,86,83,93,82,80,82,74,76,74,75,72,74,71,76,76,81,73,72,89,36,25,25,70,44,73,47,78,44,83,40,88,95,65,44,31,37,36,40,38,32,26,74,80,72,50,75,49,77,50,78,62,62,42,90,96,41,58,68,64,48,51,54,55,48,50,56,47,42,75,67,44,53,69,37,56,60,84,48,51,70,59,53,53,47,57,72,72,40,90,71,79,132